Protein AF-A0AAD9PW13-F1 (afdb_monomer_lite)

Radius of gyration: 23.53 Å; chains: 1; bounding box: 69×34×40 Å

Sequence (98 aa):
MPPLENCFVCSEHFSAESFEVNLHAQITGPKCKRRLEEDAIPSEFCFRPPAKRPRLAKIVFDVEATKTLASFVSRSSSRIVISIILNVVKYSYANYQY

Secondary structure (DSSP, 8-state):
-----S----GGGS-GGGB---HHHHHH-S-PPP-B-TT-PPPP---SPPP-----------HHHHHHHHHHHHH---HHHHHHHHHHHHHHHHTT--

Organism: Acropora cervicornis (NCBI:txid6130)

InterPro domains:
  IPR006612 THAP-type zinc finger [PS50950] (1-45)

Foldseek 3Di:
DPDDPPDDDDPVQFDPVQWDDPVVCVPVDDPDDIHGDPPTDGHDDDPPDPPPDPPPPLPPCPVVVVVVLVVVLVPDPDPVVNVVSVVVVVVSVVVVPD

Structure (mmCIF, N/CA/C/O backbone):
data_AF-A0AAD9PW13-F1
#
_entry.id   AF-A0AAD9PW13-F1
#
loop_
_atom_site.group_PDB
_atom_site.id
_atom_site.type_symbol
_atom_site.label_atom_id
_atom_site.label_alt_id
_atom_site.label_comp_id
_atom_site.label_asym_id
_atom_site.label_entity_id
_atom_site.label_seq_id
_atom_site.pdbx_PDB_ins_code
_atom_site.Cartn_x
_atom_site.Cartn_y
_atom_site.Cartn_z
_atom_site.occupancy
_atom_site.B_iso_or_equiv
_atom_site.auth_seq_id
_atom_site.auth_comp_id
_atom_site.auth_asym_id
_atom_site.auth_atom_id
_atom_site.pdbx_PDB_model_num
ATOM 1 N N . MET A 1 1 ? -30.372 -14.064 -12.534 1.00 67.69 1 MET A N 1
ATOM 2 C CA . MET A 1 1 ? -28.960 -14.433 -12.298 1.00 67.69 1 MET A CA 1
ATOM 3 C C . MET A 1 1 ? -28.844 -14.953 -10.877 1.00 67.69 1 MET A C 1
ATOM 5 O O . MET A 1 1 ? -29.436 -14.321 -10.010 1.00 67.69 1 MET A O 1
ATOM 9 N N . PRO A 1 2 ? -28.164 -16.083 -10.631 1.00 69.81 2 PRO A N 1
ATOM 10 C CA . PRO A 1 2 ? -27.848 -16.506 -9.268 1.00 69.81 2 PRO A CA 1
ATOM 11 C C . PRO A 1 2 ? -26.911 -15.486 -8.585 1.00 69.81 2 PRO A C 1
ATOM 13 O O . PRO A 1 2 ? -26.175 -14.792 -9.297 1.00 69.81 2 PRO A O 1
ATOM 16 N N . PRO A 1 3 ? -26.925 -15.376 -7.242 1.00 77.69 3 PRO A N 1
ATOM 17 C CA . PRO A 1 3 ? -25.969 -14.553 -6.507 1.00 77.69 3 PRO A CA 1
ATOM 18 C C . PRO A 1 3 ? -24.542 -15.041 -6.769 1.00 77.69 3 PRO A C 1
ATOM 20 O O . PRO A 1 3 ? -24.261 -16.237 -6.684 1.00 77.69 3 PRO A O 1
ATOM 23 N N . LEU A 1 4 ? -23.645 -14.119 -7.112 1.00 81.00 4 LEU A N 1
ATOM 24 C CA . LEU A 1 4 ? -22.225 -14.420 -7.254 1.00 81.00 4 LEU A CA 1
ATOM 25 C C . LEU A 1 4 ? -21.605 -14.456 -5.851 1.00 81.00 4 LEU A C 1
ATOM 27 O O . LEU A 1 4 ? -21.317 -13.419 -5.260 1.00 81.00 4 LEU A O 1
ATOM 31 N N . GLU A 1 5 ? -21.440 -15.652 -5.298 1.00 84.62 5 GLU A N 1
ATOM 32 C CA . GLU A 1 5 ? -20.747 -15.852 -4.025 1.00 84.62 5 GLU A CA 1
ATOM 33 C C . GLU A 1 5 ? -19.232 -15.992 -4.253 1.00 84.62 5 GLU A C 1
ATOM 35 O O . GLU A 1 5 ? -18.781 -16.401 -5.323 1.00 84.62 5 GLU A O 1
ATOM 40 N N . ASN A 1 6 ? -18.428 -15.669 -3.236 1.00 83.94 6 ASN A N 1
ATOM 41 C CA . ASN A 1 6 ? -16.965 -15.841 -3.231 1.00 83.94 6 ASN A CA 1
ATOM 42 C C . ASN A 1 6 ? -16.176 -15.002 -4.258 1.00 83.94 6 ASN A C 1
ATOM 44 O O . ASN A 1 6 ? -15.056 -15.353 -4.630 1.00 83.94 6 ASN A O 1
ATOM 48 N N . CYS A 1 7 ? -16.733 -13.876 -4.699 1.00 83.81 7 CYS A N 1
ATOM 49 C CA . CYS A 1 7 ? -16.045 -12.933 -5.576 1.00 83.81 7 CYS A CA 1
ATOM 50 C C . CYS A 1 7 ? -15.363 -11.845 -4.740 1.00 83.81 7 CYS A C 1
ATOM 52 O O . CYS A 1 7 ? -16.029 -10.982 -4.173 1.00 83.81 7 CYS A O 1
ATOM 54 N N . PHE A 1 8 ? -14.032 -11.889 -4.666 1.00 86.50 8 PHE A N 1
ATOM 55 C CA . PHE A 1 8 ? -13.227 -10.946 -3.889 1.00 86.50 8 PHE A CA 1
ATOM 56 C C . PHE A 1 8 ? -12.271 -10.161 -4.787 1.00 86.50 8 PHE A C 1
ATOM 58 O O . PHE A 1 8 ? -11.812 -10.654 -5.816 1.00 86.50 8 PHE A O 1
ATOM 65 N N . VAL A 1 9 ? -11.950 -8.939 -4.366 1.00 87.88 9 VAL A N 1
ATOM 66 C CA . VAL A 1 9 ? -11.061 -8.014 -5.075 1.00 87.88 9 VAL A CA 1
ATOM 67 C C . VAL A 1 9 ? -9.897 -7.634 -4.157 1.00 87.88 9 VAL A C 1
ATOM 69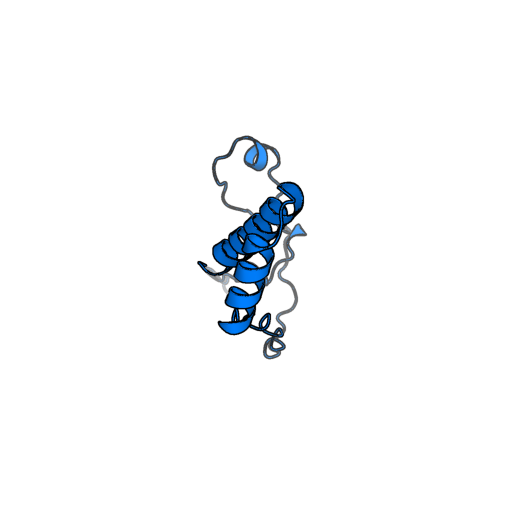 O O . VAL A 1 9 ? -10.075 -7.498 -2.946 1.00 87.88 9 VAL A O 1
ATOM 72 N N . CYS A 1 10 ? -8.694 -7.469 -4.716 1.00 87.12 10 CYS A N 1
ATOM 73 C CA . CYS A 1 10 ? -7.520 -7.028 -3.959 1.00 87.12 10 CYS A CA 1
ATOM 74 C C . CYS A 1 10 ? -7.739 -5.635 -3.337 1.00 87.12 10 CYS A C 1
ATOM 76 O O . CYS A 1 10 ? -8.366 -4.764 -3.936 1.00 87.12 10 CYS A O 1
ATOM 78 N N . SER A 1 11 ? -7.141 -5.380 -2.169 1.00 87.94 11 SER A N 1
ATOM 79 C CA . SER A 1 11 ? -7.271 -4.099 -1.452 1.00 87.94 11 SER A CA 1
ATOM 80 C C . SER A 1 11 ? -6.770 -2.879 -2.234 1.00 87.94 11 SER A C 1
ATOM 82 O O . SER A 1 11 ? -7.163 -1.761 -1.930 1.00 87.94 11 SER A O 1
ATOM 84 N N . GLU A 1 12 ? -5.903 -3.082 -3.228 1.00 87.00 12 GLU A N 1
ATOM 85 C CA . GLU A 1 12 ? -5.334 -2.029 -4.085 1.00 87.00 12 GLU A CA 1
ATOM 86 C C . GLU A 1 12 ? -6.376 -1.335 -4.966 1.00 87.00 12 GLU A C 1
ATOM 88 O O . GLU A 1 12 ? -6.138 -0.231 -5.447 1.00 87.00 12 GLU A O 1
ATOM 93 N N . HIS A 1 13 ? -7.529 -1.973 -5.170 1.00 89.75 13 HIS A N 1
ATOM 94 C CA . HIS A 1 13 ? -8.623 -1.401 -5.943 1.00 89.75 13 HIS A CA 1
ATOM 95 C C . HIS A 1 13 ? -9.495 -0.449 -5.121 1.00 89.75 13 HIS A C 1
ATOM 97 O O . HIS A 1 13 ? -10.368 0.197 -5.691 1.00 89.75 13 HIS A O 1
ATOM 103 N N . PHE A 1 14 ? -9.268 -0.326 -3.813 1.00 89.75 14 PHE A N 1
ATOM 104 C CA . PHE A 1 14 ? -9.992 0.598 -2.943 1.00 89.75 14 PHE A CA 1
ATOM 105 C C . PHE A 1 14 ? -9.105 1.786 -2.570 1.00 89.75 14 PHE A C 1
ATOM 107 O O . PHE A 1 14 ? -7.893 1.640 -2.384 1.00 89.75 14 PHE A O 1
ATOM 114 N N . SER A 1 15 ? -9.711 2.967 -2.424 1.00 87.19 15 SER A N 1
ATOM 115 C CA . SER A 1 15 ? -9.005 4.120 -1.860 1.00 87.19 15 SER A CA 1
ATOM 116 C C . SER A 1 15 ? -8.633 3.840 -0.403 1.00 87.19 15 SER A C 1
ATOM 118 O O . SER A 1 15 ? -9.320 3.099 0.299 1.00 87.19 15 SER A O 1
ATOM 120 N N . ALA A 1 16 ? -7.556 4.459 0.084 1.00 85.81 16 ALA A N 1
ATOM 121 C CA . ALA A 1 16 ? -7.179 4.367 1.493 1.00 85.81 16 ALA A CA 1
ATOM 122 C C . ALA A 1 16 ? -8.275 4.912 2.428 1.00 85.81 16 ALA A C 1
ATOM 124 O O . ALA A 1 16 ? -8.393 4.441 3.556 1.00 85.81 16 ALA A O 1
ATOM 125 N N . GLU A 1 17 ? -9.077 5.856 1.936 1.00 86.69 17 GLU A N 1
ATOM 126 C CA . GLU A 1 17 ? -10.200 6.485 2.643 1.00 86.69 17 GLU A CA 1
ATOM 127 C C . GLU A 1 17 ? -11.417 5.560 2.776 1.00 86.69 17 GLU A C 1
ATOM 129 O O . GLU A 1 17 ? -12.248 5.774 3.645 1.00 86.69 17 GLU A O 1
ATOM 134 N N . SER A 1 18 ? -11.503 4.502 1.962 1.00 90.00 18 SER A N 1
ATOM 135 C CA . SER A 1 18 ? -12.604 3.527 1.995 1.00 90.00 18 SER A CA 1
ATOM 136 C C . SER A 1 18 ? -12.466 2.489 3.117 1.00 90.00 18 SER A C 1
ATOM 138 O O . SER A 1 18 ? -13.248 1.542 3.187 1.00 90.00 18 SER A O 1
ATOM 140 N N . PHE A 1 19 ? -11.430 2.607 3.951 1.00 88.88 19 PHE A N 1
ATOM 141 C CA . PHE A 1 19 ? -11.185 1.709 5.073 1.00 88.88 19 PHE A CA 1
ATOM 142 C C . PHE A 1 19 ? -11.577 2.371 6.389 1.00 88.88 19 PHE A C 1
ATOM 144 O O . PHE A 1 19 ? -11.161 3.496 6.664 1.00 88.88 19 PHE A O 1
ATOM 151 N N . GLU A 1 20 ? -12.258 1.611 7.244 1.00 88.12 20 GLU A N 1
ATOM 152 C CA . GLU A 1 20 ? -12.664 2.051 8.576 1.00 88.12 20 GLU A CA 1
ATOM 153 C C . GLU A 1 20 ? -11.450 2.505 9.401 1.00 88.12 20 GLU A C 1
ATOM 155 O O . GLU A 1 20 ? -10.508 1.739 9.675 1.00 88.12 20 GLU A O 1
ATOM 160 N N . VAL A 1 21 ? -11.488 3.753 9.867 1.00 81.25 21 VAL A N 1
ATOM 161 C CA . VAL A 1 21 ? -10.433 4.321 10.710 1.00 81.25 21 VAL A CA 1
ATOM 162 C C . VAL A 1 21 ? -10.714 3.999 12.176 1.00 81.25 21 VAL A C 1
ATOM 164 O O . VAL A 1 21 ? -11.354 4.749 12.907 1.00 81.25 21 VAL A O 1
ATOM 167 N N . ASN A 1 22 ? -10.165 2.884 12.653 1.00 73.62 22 ASN A N 1
ATOM 168 C CA . ASN A 1 22 ? -10.226 2.532 14.071 1.00 73.62 22 ASN A CA 1
ATOM 169 C C . ASN A 1 22 ? -9.118 3.242 14.868 1.00 73.62 22 ASN A C 1
ATOM 171 O O . ASN A 1 22 ? -8.066 2.662 15.150 1.00 73.62 22 ASN A O 1
ATOM 175 N N . LEU A 1 23 ? -9.357 4.502 15.253 1.00 71.12 23 LEU A N 1
ATOM 176 C CA . LEU A 1 23 ? -8.416 5.315 16.044 1.00 71.12 23 LEU A CA 1
ATOM 177 C C . LEU A 1 23 ? -8.009 4.633 17.360 1.00 71.12 23 LEU A C 1
ATOM 179 O O . LEU A 1 23 ? -6.840 4.648 17.733 1.00 71.12 23 LEU A O 1
ATOM 183 N N . HIS A 1 24 ? -8.952 3.963 18.027 1.00 66.19 24 HIS A N 1
ATOM 184 C CA . HIS A 1 24 ? -8.681 3.229 19.264 1.00 66.19 24 HIS A CA 1
ATOM 185 C C . HIS A 1 24 ? -7.676 2.084 19.041 1.00 66.19 24 HIS A C 1
ATOM 187 O O . HIS A 1 24 ? -6.724 1.926 19.799 1.00 66.19 24 HIS A O 1
ATOM 193 N N . ALA A 1 25 ? -7.812 1.334 17.942 1.00 66.12 25 ALA A N 1
ATOM 194 C CA . ALA A 1 25 ? -6.886 0.254 17.603 1.00 66.12 25 ALA A CA 1
ATOM 195 C C . ALA A 1 25 ? -5.483 0.763 17.229 1.00 66.12 25 ALA A C 1
ATOM 197 O O . ALA A 1 25 ? -4.495 0.085 17.515 1.00 66.12 25 ALA A O 1
ATOM 198 N N . GLN A 1 26 ? -5.383 1.958 16.636 1.00 64.62 26 GLN A N 1
ATOM 199 C CA . GLN A 1 26 ? -4.089 2.593 16.357 1.00 64.62 26 GLN A CA 1
ATOM 200 C C . GLN A 1 26 ? -3.329 2.954 17.641 1.00 64.62 26 GLN A C 1
ATOM 202 O O . GLN A 1 26 ? -2.101 2.933 17.643 1.00 64.62 26 GLN A O 1
ATOM 207 N N . ILE A 1 27 ? -4.044 3.240 18.733 1.00 68.56 27 ILE A N 1
ATOM 208 C CA . ILE A 1 27 ? -3.455 3.622 20.024 1.00 68.56 27 ILE A CA 1
ATOM 209 C C . ILE A 1 27 ? -3.138 2.386 20.883 1.00 68.56 27 ILE A C 1
ATOM 211 O O . ILE A 1 27 ? -2.086 2.329 21.514 1.00 68.56 27 ILE A O 1
ATOM 215 N N . THR A 1 28 ? -4.023 1.383 20.915 1.00 68.75 28 THR A N 1
ATOM 216 C CA . THR A 1 28 ? -3.902 0.234 21.835 1.00 68.75 28 THR A CA 1
ATOM 217 C C . THR A 1 28 ? -2.873 -0.814 21.382 1.00 68.75 28 THR A C 1
ATOM 219 O O . THR A 1 28 ? -2.436 -1.628 22.193 1.00 68.75 28 THR A O 1
ATOM 222 N N . GLY A 1 29 ? -2.445 -0.806 20.114 1.00 60.56 29 GLY A N 1
ATOM 223 C CA . GLY A 1 29 ? -1.303 -1.598 19.642 1.00 60.56 29 GLY A CA 1
ATOM 224 C C . GLY A 1 29 ? -1.541 -3.024 19.105 1.00 60.56 29 GLY A C 1
ATOM 225 O O . GLY A 1 29 ? -0.651 -3.495 18.388 1.00 60.56 29 GLY A O 1
ATOM 226 N N . PRO A 1 30 ? -2.659 -3.756 19.326 1.00 66.94 30 PRO A N 1
ATOM 227 C CA . PRO A 1 30 ? -2.866 -4.990 18.582 1.00 66.94 30 PRO A CA 1
ATOM 228 C C . PRO A 1 30 ? -3.207 -4.648 17.129 1.00 66.94 30 PRO A C 1
ATOM 230 O O . PRO A 1 30 ? -4.065 -3.811 16.849 1.00 66.94 30 PRO A O 1
ATOM 233 N N . LYS A 1 31 ? -2.529 -5.319 16.191 1.00 60.84 31 LYS A N 1
ATOM 234 C CA . LYS A 1 31 ? -2.789 -5.206 14.751 1.00 60.84 31 LYS A CA 1
ATOM 235 C C . LYS A 1 31 ? -4.227 -5.638 14.464 1.00 60.84 31 LYS A C 1
ATOM 237 O O . LYS A 1 31 ? -4.509 -6.827 14.330 1.00 60.84 31 LYS A O 1
ATOM 242 N N . CYS A 1 32 ? -5.138 -4.677 14.389 1.00 66.06 32 CYS A N 1
ATOM 243 C CA . CYS A 1 32 ? -6.514 -4.942 14.010 1.00 66.06 32 CYS A CA 1
ATOM 244 C C . CYS A 1 32 ? -6.580 -5.182 12.497 1.00 66.06 32 CYS A C 1
ATOM 246 O O . CYS A 1 32 ? -5.878 -4.524 11.722 1.00 66.06 32 CYS A O 1
ATOM 248 N N . LYS A 1 33 ? -7.401 -6.145 12.064 1.00 75.25 33 LYS A N 1
ATOM 249 C CA . LYS A 1 33 ? -7.654 -6.349 10.634 1.00 75.25 33 LYS A CA 1
ATOM 250 C C . LYS A 1 33 ? -8.345 -5.095 10.103 1.00 75.25 33 LYS A C 1
ATOM 252 O O . LYS A 1 33 ? -9.356 -4.675 10.656 1.00 75.25 33 LYS A O 1
ATOM 257 N N . ARG A 1 34 ? -7.790 -4.498 9.048 1.00 82.06 34 ARG A N 1
ATOM 258 C CA . ARG A 1 34 ? -8.429 -3.373 8.359 1.00 82.06 34 ARG A CA 1
ATOM 259 C C . ARG A 1 34 ? -9.745 -3.850 7.754 1.00 82.06 34 ARG A C 1
ATOM 261 O O . ARG A 1 34 ? -9.772 -4.902 7.116 1.00 82.06 34 ARG A O 1
ATOM 268 N N . ARG A 1 35 ? -10.804 -3.078 7.965 1.00 87.62 35 ARG A N 1
ATOM 269 C CA . ARG A 1 35 ? -12.136 -3.315 7.407 1.00 87.62 35 ARG A CA 1
ATOM 270 C C . ARG 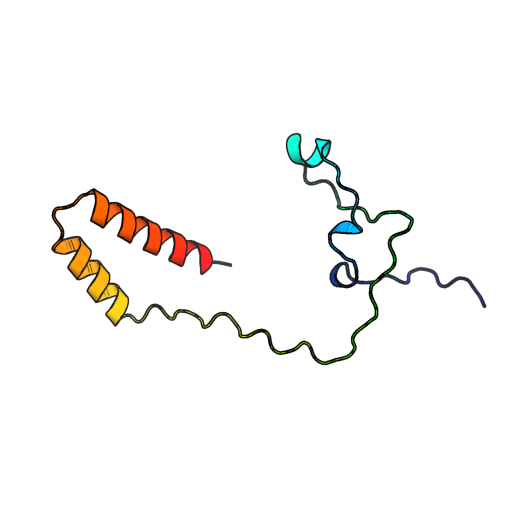A 1 35 ? -12.438 -2.246 6.365 1.00 87.62 35 ARG A C 1
ATOM 272 O O . ARG A 1 35 ? -11.909 -1.142 6.467 1.00 87.62 35 ARG A O 1
ATOM 279 N N . LEU A 1 36 ? -13.204 -2.614 5.347 1.00 89.50 36 LEU A N 1
ATOM 280 C CA . LEU A 1 36 ? -13.777 -1.670 4.391 1.00 89.50 36 LEU A CA 1
ATOM 281 C C . LEU A 1 36 ? -15.103 -1.163 4.951 1.00 89.50 36 LEU A C 1
ATOM 283 O O . LEU A 1 36 ? -15.799 -1.932 5.615 1.00 89.50 36 LEU A O 1
ATOM 287 N N . GLU A 1 37 ? -15.427 0.091 4.656 1.00 90.81 37 GLU A N 1
ATOM 288 C CA . GLU A 1 37 ? -16.762 0.639 4.900 1.00 90.81 37 GLU A CA 1
ATOM 289 C C . GLU A 1 37 ? -17.822 -0.151 4.109 1.00 90.81 37 GLU A C 1
ATOM 291 O O . GLU A 1 37 ? -17.526 -0.753 3.072 1.00 90.81 37 GLU A O 1
ATOM 296 N N . GLU A 1 38 ? -19.063 -0.170 4.597 1.00 90.19 38 GLU A N 1
ATOM 297 C CA . GLU A 1 38 ? -20.159 -0.935 3.977 1.00 90.19 38 GLU A CA 1
ATOM 298 C C . GLU A 1 38 ? -20.511 -0.423 2.569 1.00 90.19 38 GLU A C 1
ATOM 300 O O . GLU A 1 38 ? -20.917 -1.195 1.699 1.00 90.19 38 GLU A O 1
ATOM 305 N N . ASP A 1 39 ? -20.292 0.866 2.324 1.00 89.50 39 ASP A N 1
ATOM 306 C CA . ASP A 1 39 ? -20.503 1.554 1.053 1.00 89.50 39 ASP A CA 1
ATOM 307 C C . ASP A 1 39 ? -19.219 1.679 0.211 1.00 89.50 39 ASP A C 1
ATOM 309 O O . ASP A 1 39 ? -19.207 2.364 -0.816 1.00 89.50 39 ASP A O 1
ATOM 313 N N . ALA A 1 40 ? -18.132 1.005 0.601 1.00 90.69 40 ALA A N 1
ATOM 314 C CA . ALA A 1 40 ? -16.882 1.031 -0.143 1.00 90.69 40 ALA A CA 1
ATOM 315 C C . ALA A 1 40 ? -17.032 0.346 -1.511 1.00 90.69 40 ALA A C 1
ATOM 317 O O . ALA A 1 40 ? -17.179 -0.873 -1.621 1.00 90.69 40 ALA A O 1
ATOM 318 N N . ILE A 1 41 ? -16.907 1.133 -2.578 1.00 90.56 41 ILE A N 1
ATOM 319 C CA . ILE A 1 41 ? -16.947 0.647 -3.960 1.00 90.56 41 ILE A CA 1
ATOM 320 C C . ILE A 1 41 ? -15.510 0.596 -4.513 1.00 90.56 41 ILE A C 1
ATOM 322 O O . ILE A 1 41 ? -14.762 1.565 -4.347 1.00 90.56 41 ILE A O 1
ATOM 326 N N . PRO A 1 42 ? -15.088 -0.500 -5.176 1.00 88.69 42 PRO A N 1
ATOM 327 C CA . PRO A 1 42 ? -13.800 -0.541 -5.859 1.00 88.69 42 PRO A CA 1
ATOM 328 C C . PRO A 1 42 ? -13.717 0.540 -6.942 1.00 88.69 42 PRO A C 1
ATOM 330 O O . PRO A 1 42 ? -14.659 0.755 -7.703 1.00 88.69 42 PRO A O 1
ATOM 333 N N . SER A 1 43 ? -12.560 1.184 -7.049 1.00 85.88 43 SER A N 1
ATOM 334 C CA . SER A 1 43 ? -12.231 2.059 -8.174 1.00 85.88 43 SER A CA 1
ATOM 335 C C . SER A 1 43 ? -12.266 1.303 -9.506 1.00 85.88 43 SER A C 1
ATOM 337 O O . SER A 1 43 ? -12.107 0.080 -9.558 1.00 85.88 43 SER A O 1
ATOM 339 N N . GLU A 1 44 ? -12.466 2.041 -10.601 1.00 82.94 44 GLU A N 1
ATOM 340 C CA . GLU A 1 44 ? -12.481 1.465 -11.944 1.00 82.94 44 GLU A CA 1
ATOM 341 C C . GLU A 1 44 ? -11.204 0.659 -12.221 1.00 82.94 44 GLU A C 1
ATOM 343 O O . GLU A 1 44 ? -10.077 1.149 -12.089 1.00 82.94 44 GLU A O 1
ATOM 348 N N . PHE A 1 45 ? -11.382 -0.591 -12.652 1.00 75.19 45 PHE A N 1
ATOM 349 C CA . PHE A 1 45 ? -10.272 -1.460 -13.020 1.00 75.19 45 PHE A CA 1
ATOM 350 C C . PHE A 1 45 ? -9.557 -0.910 -14.256 1.00 75.19 45 PHE A C 1
ATOM 352 O O . PHE A 1 45 ? -9.978 -1.099 -15.398 1.00 75.19 45 PHE A O 1
ATOM 359 N N . CYS A 1 46 ? -8.416 -0.263 -14.040 1.00 69.25 46 CYS A N 1
ATOM 360 C CA . CYS A 1 46 ? -7.504 0.074 -15.120 1.00 69.25 46 CYS A CA 1
ATOM 361 C C . CYS A 1 46 ? -6.722 -1.175 -15.545 1.00 69.25 46 CYS A C 1
ATOM 363 O O . CYS A 1 46 ? -5.658 -1.459 -15.006 1.00 69.25 46 CYS A O 1
ATOM 365 N N . PHE A 1 47 ? -7.183 -1.867 -16.590 1.00 71.62 47 PHE A N 1
ATOM 366 C CA . PHE A 1 47 ? -6.424 -2.937 -17.268 1.00 71.62 47 PHE A CA 1
ATOM 367 C C . PHE A 1 47 ? -5.188 -2.432 -18.027 1.00 71.62 47 PHE A C 1
ATOM 369 O O . PHE A 1 47 ? -4.547 -3.177 -18.771 1.00 71.62 47 PHE A O 1
ATOM 376 N N . ARG A 1 48 ? -4.848 -1.146 -17.884 1.00 70.25 48 ARG A N 1
ATOM 377 C CA . ARG A 1 48 ? -3.620 -0.614 -18.457 1.00 70.25 48 ARG A CA 1
ATOM 378 C C . ARG A 1 48 ? -2.447 -1.298 -17.757 1.00 70.25 48 ARG A C 1
ATOM 380 O O . ARG A 1 48 ? -2.458 -1.382 -16.528 1.00 70.25 48 ARG A O 1
ATOM 387 N N . PRO A 1 49 ? -1.423 -1.746 -18.503 1.00 64.62 49 PRO A N 1
ATOM 388 C CA . PRO A 1 49 ? -0.180 -2.188 -17.895 1.00 64.62 49 PRO A CA 1
ATOM 389 C C . PRO A 1 49 ? 0.257 -1.115 -16.896 1.00 64.62 49 PRO A C 1
ATOM 391 O O . PRO A 1 49 ? 0.251 0.065 -17.275 1.00 64.62 49 PRO A O 1
ATOM 394 N N . PRO A 1 50 ? 0.578 -1.473 -15.638 1.00 62.88 50 PRO A N 1
ATOM 395 C CA . PRO A 1 50 ? 1.006 -0.486 -14.666 1.00 62.88 50 PRO A CA 1
ATOM 396 C C . PRO A 1 50 ? 2.141 0.295 -15.312 1.00 62.88 50 PRO A C 1
ATOM 398 O O . PRO A 1 50 ? 3.112 -0.302 -15.793 1.00 62.88 50 PRO A O 1
ATOM 401 N N . ALA A 1 51 ? 1.987 1.622 -15.391 1.00 65.69 51 ALA A N 1
ATOM 402 C CA . ALA A 1 51 ? 3.078 2.480 -15.813 1.00 65.69 51 ALA A CA 1
ATOM 403 C C . ALA A 1 51 ? 4.277 2.034 -14.985 1.00 65.69 51 ALA A C 1
ATOM 405 O O . ALA A 1 51 ? 4.163 1.963 -13.757 1.00 65.69 51 ALA A O 1
ATOM 406 N N . LYS A 1 52 ? 5.361 1.608 -15.649 1.00 59.56 52 LYS A N 1
ATOM 407 C CA . LYS A 1 52 ? 6.579 1.178 -14.966 1.00 59.56 52 LYS A CA 1
ATOM 408 C C . LYS A 1 52 ? 6.945 2.333 -14.049 1.00 59.56 52 LYS A C 1
ATOM 410 O O . LYS A 1 52 ? 7.476 3.334 -14.524 1.00 59.56 52 LYS A O 1
ATOM 415 N N . ARG A 1 53 ? 6.603 2.227 -12.759 1.00 58.62 53 ARG A N 1
ATOM 416 C CA . ARG A 1 53 ? 7.063 3.183 -11.761 1.00 58.62 53 ARG A CA 1
ATOM 417 C C . ARG A 1 53 ? 8.568 3.216 -11.977 1.00 58.62 53 ARG A C 1
ATOM 419 O O . ARG A 1 53 ? 9.144 2.123 -12.096 1.00 58.62 53 ARG A O 1
ATOM 426 N N . PRO A 1 54 ? 9.201 4.391 -12.127 1.00 54.66 54 PRO A N 1
ATOM 427 C CA . PRO A 1 54 ? 10.646 4.429 -12.114 1.00 54.66 54 PRO A CA 1
ATOM 428 C C . PRO A 1 54 ? 11.029 3.712 -10.826 1.00 54.66 54 PRO A C 1
ATOM 430 O O . PRO A 1 54 ? 10.688 4.162 -9.732 1.00 54.66 54 PRO A O 1
ATOM 433 N N . ARG A 1 55 ? 11.600 2.507 -10.958 1.00 57.84 55 ARG A N 1
ATOM 434 C CA . ARG A 1 55 ? 12.200 1.824 -9.820 1.00 57.84 55 ARG A CA 1
ATOM 435 C C . ARG A 1 55 ? 13.157 2.873 -9.299 1.00 57.84 55 ARG A C 1
ATOM 437 O O . ARG A 1 55 ? 13.983 3.327 -10.094 1.00 57.84 55 ARG A O 1
ATOM 444 N N . LEU A 1 56 ? 12.965 3.321 -8.054 1.00 54.81 56 LEU A N 1
ATOM 445 C CA . LEU A 1 56 ? 13.946 4.152 -7.368 1.00 54.81 56 LEU A CA 1
ATOM 446 C C . LEU A 1 56 ? 15.286 3.549 -7.742 1.00 54.81 56 LEU A C 1
ATOM 448 O O . LEU A 1 56 ? 15.497 2.355 -7.502 1.00 54.81 56 LEU A O 1
ATOM 452 N N . ALA A 1 57 ? 16.075 4.309 -8.509 1.00 49.75 57 ALA A N 1
ATOM 453 C CA . ALA A 1 57 ? 17.339 3.818 -9.006 1.00 49.75 57 ALA A CA 1
ATOM 454 C C . ALA A 1 57 ? 18.038 3.286 -7.769 1.00 49.75 57 ALA A C 1
ATOM 456 O O . ALA A 1 57 ? 18.163 4.014 -6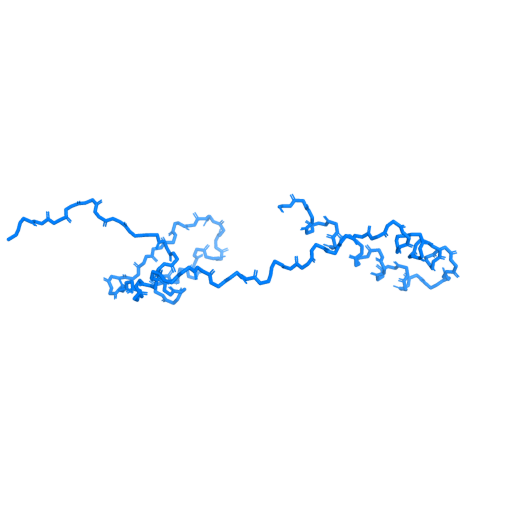.783 1.00 49.75 57 ALA A O 1
ATOM 457 N N . LYS A 1 58 ? 18.363 1.988 -7.782 1.00 51.50 58 LYS A N 1
ATOM 458 C CA . LYS A 1 58 ? 19.195 1.383 -6.754 1.00 51.50 58 LYS A CA 1
ATOM 459 C C . LYS A 1 58 ? 20.363 2.348 -6.654 1.00 51.50 58 LYS A C 1
ATOM 461 O O . LYS A 1 58 ? 21.098 2.475 -7.634 1.00 51.50 58 LYS A O 1
ATOM 466 N N . ILE A 1 59 ? 20.466 3.106 -5.561 1.00 53.69 59 ILE A N 1
ATOM 467 C CA . ILE A 1 59 ? 21.670 3.881 -5.307 1.00 53.69 59 ILE A CA 1
ATOM 468 C C . ILE A 1 59 ? 22.666 2.777 -5.007 1.00 53.69 59 ILE A C 1
ATOM 470 O O . ILE A 1 59 ? 22.825 2.338 -3.876 1.00 53.69 59 ILE A O 1
ATOM 474 N N . VAL A 1 60 ? 23.241 2.201 -6.060 1.00 52.47 60 VAL A N 1
ATOM 475 C CA . VAL A 1 60 ? 24.399 1.347 -5.926 1.00 52.47 60 VAL A CA 1
ATOM 476 C C . VAL A 1 60 ? 25.376 2.274 -5.237 1.00 52.47 60 VAL A C 1
ATOM 478 O O . VAL A 1 60 ? 25.800 3.266 -5.825 1.00 52.47 60 VAL A O 1
ATOM 481 N N . PHE A 1 61 ? 25.577 2.046 -3.938 1.00 54.44 61 PHE A N 1
ATOM 482 C CA . PHE A 1 61 ? 26.610 2.716 -3.182 1.00 54.44 61 PHE A CA 1
ATOM 483 C C . PHE A 1 61 ? 27.887 2.299 -3.878 1.00 54.44 61 PHE A C 1
ATOM 485 O O . PHE A 1 61 ? 28.383 1.189 -3.689 1.00 54.44 61 PHE A O 1
ATOM 492 N N . ASP A 1 62 ? 28.313 3.152 -4.800 1.00 59.34 62 ASP A N 1
ATOM 493 C CA . ASP A 1 62 ? 29.515 2.940 -5.556 1.00 59.34 62 ASP A CA 1
ATOM 494 C C . ASP A 1 62 ? 30.637 2.802 -4.531 1.00 59.34 62 ASP A C 1
ATOM 496 O O . ASP A 1 62 ? 30.733 3.581 -3.573 1.00 59.34 62 ASP A O 1
ATOM 500 N N . VAL A 1 63 ? 31.433 1.746 -4.661 1.00 61.12 63 VAL A N 1
ATOM 501 C CA . VAL A 1 63 ? 32.483 1.436 -3.686 1.00 61.12 63 VAL A CA 1
ATOM 502 C C . VAL A 1 63 ? 33.420 2.644 -3.533 1.00 61.12 63 VAL A C 1
ATOM 504 O O . VAL A 1 63 ? 33.911 2.904 -2.434 1.00 61.12 63 VAL A O 1
ATOM 507 N N . GLU A 1 64 ? 33.575 3.468 -4.571 1.00 61.78 64 GLU A N 1
ATOM 508 C CA . GLU A 1 64 ? 34.344 4.712 -4.526 1.00 61.78 64 GLU A CA 1
ATOM 509 C C . GLU A 1 64 ? 33.679 5.820 -3.688 1.00 61.78 64 GLU A C 1
ATOM 511 O O . GLU A 1 64 ? 34.348 6.529 -2.925 1.00 61.78 64 GLU A O 1
ATOM 516 N N . ALA A 1 65 ? 32.347 5.924 -3.721 1.00 66.75 65 ALA A N 1
ATOM 517 C CA . ALA A 1 65 ? 31.596 6.844 -2.866 1.00 66.75 65 ALA A CA 1
ATOM 518 C C . ALA A 1 65 ? 31.746 6.492 -1.373 1.00 66.75 65 ALA A C 1
ATOM 520 O O . ALA A 1 65 ? 31.879 7.388 -0.533 1.00 66.75 65 ALA A O 1
ATOM 521 N N . THR A 1 66 ? 31.809 5.199 -1.027 1.00 69.50 66 THR A N 1
ATOM 522 C CA . THR A 1 66 ? 32.035 4.769 0.370 1.00 69.50 66 THR A CA 1
ATOM 523 C C . THR A 1 66 ? 33.430 5.132 0.882 1.00 69.50 66 THR A C 1
ATOM 525 O O . THR A 1 66 ? 33.561 5.588 2.020 1.00 69.50 66 THR A O 1
ATOM 528 N N . LYS A 1 67 ? 34.466 5.021 0.037 1.00 73.25 67 LYS A N 1
ATOM 529 C CA . LYS A 1 67 ? 35.836 5.435 0.385 1.00 73.25 67 LYS A CA 1
ATOM 530 C C . LYS A 1 67 ? 35.927 6.941 0.600 1.00 73.25 67 LYS A C 1
ATOM 532 O O . LYS A 1 67 ? 36.589 7.390 1.534 1.00 73.25 67 LYS A O 1
ATOM 537 N N . THR A 1 68 ? 35.221 7.717 -0.220 1.00 78.06 68 THR A N 1
ATOM 538 C CA . THR A 1 68 ? 35.197 9.178 -0.104 1.00 78.06 68 THR A CA 1
ATOM 539 C C . THR A 1 68 ? 34.555 9.604 1.218 1.00 78.06 68 THR A C 1
ATOM 541 O O . THR A 1 68 ? 35.140 10.404 1.949 1.00 78.06 68 THR A O 1
ATOM 544 N N . LEU A 1 69 ? 33.423 9.001 1.598 1.00 75.06 69 LEU A N 1
ATOM 545 C CA . LEU A 1 69 ? 32.786 9.247 2.898 1.00 75.06 69 LEU A CA 1
ATOM 546 C C . LEU A 1 69 ? 33.672 8.818 4.076 1.00 75.06 69 LEU A C 1
ATOM 548 O O . LEU A 1 69 ? 33.798 9.571 5.042 1.00 75.06 69 LEU A O 1
ATOM 552 N N . ALA A 1 70 ? 34.335 7.661 3.989 1.00 78.19 70 ALA A N 1
ATOM 553 C CA . ALA A 1 70 ? 35.271 7.202 5.017 1.00 78.19 70 ALA A CA 1
ATOM 554 C C . ALA A 1 70 ? 36.464 8.161 5.175 1.00 78.19 70 ALA A C 1
ATOM 556 O O . ALA A 1 70 ? 36.829 8.517 6.297 1.00 78.19 70 ALA A O 1
ATOM 557 N N . SER A 1 71 ? 37.020 8.651 4.061 1.00 80.38 71 SER A N 1
ATOM 558 C CA . SER A 1 71 ? 38.099 9.643 4.075 1.00 80.38 71 SER A CA 1
ATOM 559 C C . SER A 1 71 ? 37.647 10.962 4.711 1.00 80.38 71 SER A C 1
ATOM 561 O O . SER A 1 71 ? 38.365 11.533 5.533 1.00 80.38 71 SER A O 1
ATOM 563 N N . PHE A 1 72 ? 36.421 11.404 4.424 1.00 80.00 72 PHE A N 1
ATOM 564 C CA . PHE A 1 72 ? 35.863 12.638 4.965 1.00 80.00 72 PHE A CA 1
ATOM 565 C C . PHE A 1 72 ? 35.607 12.536 6.472 1.00 80.00 72 PHE A C 1
ATOM 567 O O . PHE A 1 72 ? 35.944 13.453 7.219 1.00 80.00 72 PH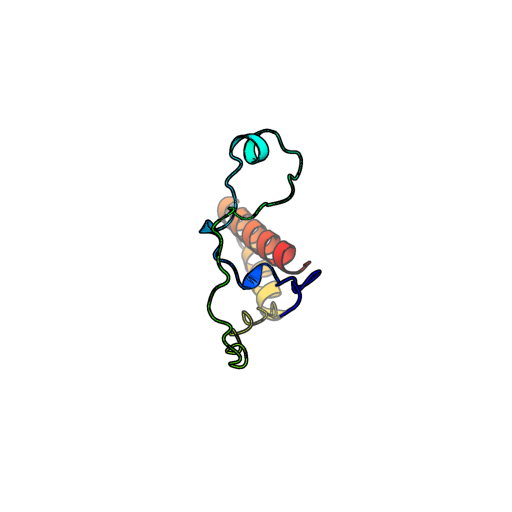E A O 1
ATOM 574 N N . VAL A 1 73 ? 35.093 11.393 6.939 1.00 83.25 73 VAL A N 1
ATOM 575 C CA . VAL A 1 73 ? 34.957 11.095 8.372 1.00 83.25 73 VAL A CA 1
ATOM 576 C C . VAL A 1 73 ? 36.325 11.061 9.055 1.00 83.25 73 VAL A C 1
ATOM 578 O O . VAL A 1 73 ? 36.479 11.668 10.109 1.00 83.25 73 VAL A O 1
ATOM 581 N N . SER A 1 74 ? 37.329 10.424 8.442 1.00 80.25 74 SER A N 1
ATOM 582 C CA . SER A 1 74 ? 38.681 10.315 9.016 1.00 80.25 74 SER A CA 1
ATOM 583 C C . SER A 1 74 ? 39.417 11.655 9.127 1.00 80.25 74 SER A C 1
ATOM 585 O O . SER A 1 74 ? 40.254 11.831 10.008 1.00 80.25 74 SER A O 1
ATOM 587 N N . ARG A 1 75 ? 39.098 12.608 8.243 1.00 85.94 75 ARG A N 1
ATOM 588 C CA . ARG A 1 75 ? 39.739 13.928 8.173 1.00 85.94 75 ARG A CA 1
ATOM 589 C C . ARG A 1 75 ? 38.967 15.010 8.931 1.00 85.94 75 ARG A C 1
ATOM 591 O O . ARG A 1 75 ? 39.479 16.112 9.113 1.00 85.94 75 ARG A O 1
ATOM 598 N N . SER A 1 76 ? 37.740 14.719 9.358 1.00 84.44 76 SER A N 1
ATOM 599 C CA . SER A 1 76 ? 36.901 15.658 10.096 1.00 84.44 76 SER A CA 1
ATOM 600 C C . SER A 1 76 ? 37.190 15.587 11.592 1.00 84.44 76 SER A C 1
ATOM 602 O O . SER A 1 76 ? 37.104 14.528 12.202 1.00 84.44 76 SER A O 1
ATOM 604 N N . SER A 1 77 ? 37.446 16.737 12.215 1.00 88.31 77 SER A N 1
ATOM 605 C CA . SER A 1 77 ? 37.523 16.857 13.682 1.00 88.31 77 SER A CA 1
ATOM 606 C C . SER A 1 77 ? 36.168 17.201 14.317 1.00 88.31 77 SER A C 1
ATOM 608 O O . SER A 1 77 ? 36.044 17.261 15.541 1.00 88.31 77 SER A O 1
ATOM 610 N N . SER A 1 78 ? 35.136 17.452 13.502 1.00 90.88 78 SER A N 1
ATOM 611 C CA . SER A 1 78 ? 33.814 17.850 13.986 1.00 90.88 78 SER A CA 1
ATOM 612 C C . SER A 1 78 ? 32.942 16.631 14.271 1.00 90.88 78 SER A C 1
ATOM 614 O O . SER A 1 78 ? 32.480 15.940 13.361 1.00 90.88 78 SER A O 1
ATOM 616 N N . ARG A 1 79 ? 32.650 16.405 15.556 1.00 85.50 79 ARG A N 1
ATOM 617 C CA . ARG A 1 79 ? 31.777 15.310 16.014 1.00 85.50 79 ARG A CA 1
ATOM 618 C C . ARG A 1 79 ? 30.363 15.388 15.433 1.00 85.50 79 ARG A C 1
ATOM 620 O O . ARG A 1 79 ? 29.759 1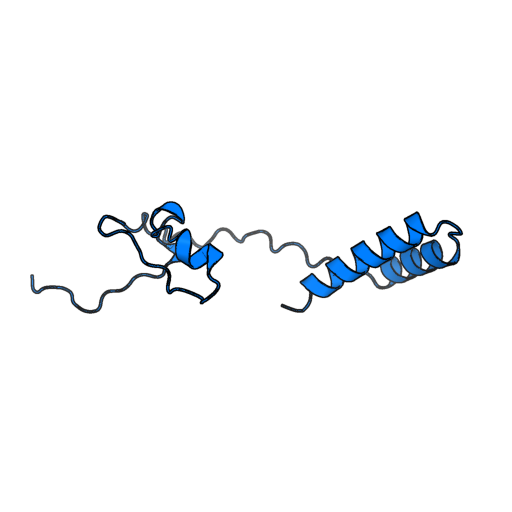4.353 15.170 1.00 85.50 79 ARG A O 1
ATOM 627 N N . ILE A 1 80 ? 29.859 16.600 15.194 1.00 87.50 80 ILE A N 1
ATOM 628 C CA . ILE A 1 80 ? 28.532 16.832 14.605 1.00 87.50 80 ILE A CA 1
ATOM 629 C C . ILE A 1 80 ? 28.508 16.320 13.161 1.00 87.50 80 ILE A C 1
ATOM 631 O O . ILE A 1 80 ? 27.615 15.567 12.781 1.00 87.50 80 ILE A O 1
ATOM 635 N N . VAL A 1 81 ? 29.535 16.662 12.378 1.00 85.44 81 VAL A N 1
ATOM 636 C CA . VAL A 1 81 ? 29.657 16.249 10.972 1.00 85.44 81 VAL A CA 1
ATOM 637 C C . VAL A 1 81 ? 29.803 14.732 10.857 1.00 85.44 81 VAL A C 1
ATOM 639 O O . VAL A 1 81 ? 29.115 14.107 10.054 1.00 85.44 81 VAL A O 1
ATOM 642 N N . ILE A 1 82 ? 30.641 14.127 11.705 1.00 88.19 82 ILE A N 1
ATOM 643 C CA . ILE A 1 82 ? 30.806 12.668 11.755 1.00 88.19 82 ILE A CA 1
ATOM 644 C C . ILE A 1 82 ? 29.467 11.984 12.070 1.00 88.19 82 ILE A C 1
ATOM 646 O O . ILE A 1 82 ? 29.093 11.022 11.401 1.00 88.19 82 ILE A O 1
ATOM 650 N N . SER A 1 83 ? 28.719 12.495 13.053 1.00 83.44 83 SER A N 1
ATOM 651 C CA . SER A 1 83 ? 27.439 11.914 13.473 1.00 83.44 83 SER A CA 1
ATOM 652 C C . SER A 1 83 ? 26.378 11.959 12.369 1.00 83.44 83 SER A C 1
ATOM 654 O O . SER A 1 83 ? 25.705 10.954 12.135 1.00 83.44 83 SER A O 1
ATOM 656 N N . ILE A 1 84 ? 26.272 13.077 11.642 1.00 86.94 84 ILE A N 1
ATOM 657 C CA . ILE A 1 84 ? 25.344 13.220 10.509 1.00 86.94 84 ILE A CA 1
ATOM 658 C C . ILE A 1 84 ? 25.670 12.195 9.420 1.00 86.94 84 ILE A C 1
ATOM 660 O O . ILE A 1 84 ? 24.778 11.478 8.970 1.00 86.94 84 ILE A O 1
ATOM 664 N N . ILE A 1 85 ? 26.944 12.076 9.036 1.00 86.56 85 ILE A N 1
ATOM 665 C CA . ILE A 1 85 ? 27.367 11.146 7.979 1.00 86.56 85 ILE A CA 1
ATOM 666 C C . ILE A 1 85 ? 27.079 9.698 8.382 1.00 86.56 85 ILE A C 1
ATOM 668 O O . ILE A 1 85 ? 26.504 8.947 7.595 1.00 86.56 85 ILE A O 1
ATOM 672 N N . LEU A 1 86 ? 27.406 9.309 9.617 1.00 85.00 86 LEU A N 1
ATOM 673 C CA . LEU A 1 86 ? 27.112 7.964 10.117 1.00 85.00 86 LEU A CA 1
ATOM 674 C C . LEU A 1 86 ? 25.605 7.675 10.160 1.00 85.00 86 LEU A C 1
ATOM 676 O O . LEU A 1 86 ? 25.194 6.558 9.850 1.00 85.00 86 LEU A O 1
ATOM 680 N N . ASN A 1 87 ? 24.774 8.663 10.505 1.00 84.56 87 ASN A N 1
ATOM 681 C CA . ASN A 1 87 ? 23.319 8.508 10.531 1.00 84.56 87 ASN A CA 1
ATOM 682 C C . ASN A 1 87 ? 22.746 8.324 9.117 1.00 84.56 87 ASN A C 1
ATOM 684 O O . ASN A 1 87 ? 21.981 7.390 8.883 1.00 84.56 87 ASN A O 1
ATOM 688 N N . VAL A 1 88 ? 23.199 9.128 8.149 1.00 82.50 88 VAL A N 1
ATOM 689 C CA . VAL A 1 88 ? 22.812 8.990 6.735 1.00 82.50 88 VAL A CA 1
ATOM 690 C C . VAL A 1 88 ? 23.205 7.615 6.187 1.00 82.50 88 VAL A C 1
ATOM 692 O O . VAL A 1 88 ? 22.384 6.946 5.560 1.00 82.50 88 VAL A O 1
ATOM 695 N N . VAL A 1 89 ? 24.428 7.150 6.467 1.00 80.94 89 VAL A N 1
ATOM 696 C CA . VAL A 1 89 ? 24.892 5.816 6.047 1.00 80.94 89 VAL A CA 1
ATOM 697 C C . VAL A 1 89 ? 24.057 4.710 6.700 1.00 80.94 89 VAL A C 1
ATOM 699 O O . VAL A 1 89 ? 23.625 3.784 6.013 1.00 80.94 89 VAL A O 1
ATOM 702 N N . LYS A 1 90 ? 23.768 4.816 8.003 1.00 81.00 90 LYS A N 1
ATOM 703 C CA . LYS A 1 90 ? 22.944 3.844 8.738 1.00 81.00 90 LYS A CA 1
ATOM 704 C C . LYS A 1 90 ? 21.511 3.778 8.204 1.00 81.00 90 LYS A C 1
ATOM 706 O O . LYS A 1 90 ? 20.992 2.682 8.004 1.00 81.00 90 LYS A O 1
ATOM 711 N N . TYR A 1 91 ? 20.885 4.928 7.958 1.00 73.94 91 TYR A N 1
ATOM 712 C CA . TYR A 1 91 ? 19.533 5.009 7.404 1.00 73.94 91 TYR A CA 1
ATOM 713 C C . TYR A 1 91 ? 19.473 4.436 5.987 1.00 73.94 91 TYR A C 1
ATOM 715 O O . TYR A 1 91 ? 18.546 3.705 5.644 1.00 73.94 91 TYR A O 1
ATOM 723 N N . SER A 1 92 ? 20.497 4.718 5.182 1.00 69.06 92 SER A N 1
ATOM 724 C CA . SER A 1 92 ? 20.637 4.141 3.852 1.00 69.06 92 SER A CA 1
ATOM 725 C C . SER A 1 92 ? 20.699 2.611 3.919 1.00 69.06 92 SER A C 1
ATOM 727 O O . SER A 1 92 ? 19.882 1.947 3.291 1.00 69.06 92 SER A O 1
ATOM 729 N N . TYR A 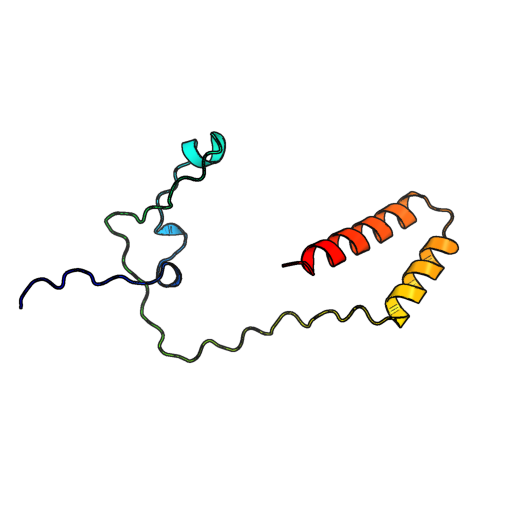1 93 ? 21.575 2.041 4.758 1.00 64.31 93 TYR A N 1
ATOM 730 C CA . TYR A 1 93 ? 21.742 0.585 4.893 1.00 64.31 93 TYR A CA 1
ATOM 731 C C . TYR A 1 93 ? 20.483 -0.128 5.411 1.00 64.31 93 TYR A C 1
ATOM 733 O O . TYR A 1 93 ? 20.140 -1.206 4.930 1.00 64.31 93 TYR A O 1
ATOM 741 N N . ALA A 1 94 ? 19.757 0.487 6.350 1.00 65.56 94 ALA A N 1
ATOM 742 C CA . ALA A 1 94 ? 18.506 -0.057 6.880 1.00 65.56 94 ALA A CA 1
ATOM 743 C C . ALA A 1 94 ? 17.402 -0.178 5.812 1.00 65.56 94 ALA A C 1
ATOM 745 O O . ALA A 1 94 ? 16.591 -1.098 5.872 1.00 65.56 94 ALA A O 1
ATOM 746 N N . ASN A 1 95 ? 17.400 0.705 4.809 1.00 57.88 95 ASN A N 1
ATOM 747 C CA . ASN A 1 95 ? 16.468 0.643 3.682 1.00 57.88 95 ASN A CA 1
ATOM 748 C C . ASN A 1 95 ? 16.869 -0.385 2.603 1.00 57.88 95 ASN A C 1
ATOM 750 O O . ASN A 1 95 ? 16.076 -0.640 1.703 1.00 57.88 95 ASN A O 1
ATOM 754 N N . TYR A 1 96 ? 18.062 -0.994 2.678 1.00 55.72 96 TYR A N 1
ATOM 755 C CA . TYR A 1 96 ? 18.504 -2.045 1.743 1.00 55.72 96 TYR A CA 1
ATOM 756 C C . TYR A 1 96 ? 18.162 -3.475 2.187 1.00 55.72 96 TYR A C 1
ATOM 758 O O . TYR A 1 96 ? 18.339 -4.398 1.395 1.00 55.72 96 TYR A O 1
ATOM 766 N N . GLN A 1 97 ? 17.717 -3.683 3.432 1.00 49.19 97 GLN A N 1
ATOM 767 C CA . GLN A 1 97 ? 17.448 -5.019 3.992 1.00 49.19 97 GLN A CA 1
ATOM 768 C C . GLN A 1 97 ? 15.989 -5.508 3.855 1.00 49.19 97 GLN A C 1
ATOM 770 O O . GLN A 1 97 ? 15.652 -6.528 4.453 1.00 49.19 97 GLN A O 1
ATOM 775 N N . TYR A 1 98 ? 15.149 -4.836 3.061 1.00 40.75 98 TYR A N 1
ATOM 776 C CA . TYR A 1 98 ? 13.776 -5.263 2.748 1.00 40.75 98 TYR A CA 1
ATOM 777 C C . TYR A 1 98 ? 13.563 -5.451 1.246 1.00 40.75 98 TYR A C 1
ATOM 779 O O . TYR A 1 98 ? 13.994 -4.566 0.471 1.00 40.75 98 TYR A O 1
#

pLDDT: mean 75.17, std 12.6, range [40.75, 90.88]